Protein AF-A0A377CYA6-F1 (afdb_monomer_lite)

pLDDT: mean 85.22, std 14.68, range [36.66, 96.94]

Organism: Escherichia coli (NCBI:txid562)

Foldseek 3Di:
DPPDDFPVVVLCVVQVVVVHDLVVQEDEDDDDCNDDDDPPHDYTDGDDDDPQPDKHWDWDDDVPDIDIDIDGDPDPCVVVVPPD

InterPro domains:
  IPR022663 Dihydrodipicolinate reductase, C-terminal [PF05173] (11-76)

Sequence (84 aa):
MRRQAPHWQMGEAIAHALDKDLKDCAVYSREGHTGERVPGTIGFATVRAGDIVGEHTAMFADIGERLEITHKASSRYEHLLTAR

Structure (mmCIF, N/CA/C/O backbone):
data_AF-A0A377CYA6-F1
#
_entry.id   AF-A0A377CYA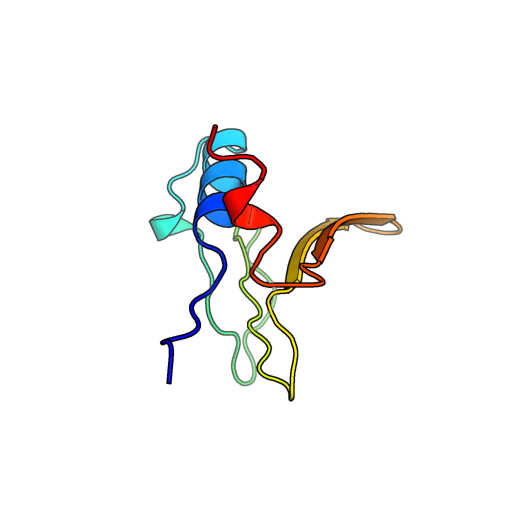6-F1
#
loop_
_atom_site.group_PDB
_atom_site.id
_atom_site.type_symbol
_atom_site.label_atom_id
_atom_site.label_alt_id
_atom_site.label_comp_id
_atom_site.label_asym_id
_atom_site.label_entity_id
_atom_site.label_seq_id
_atom_site.pdbx_PDB_ins_code
_atom_site.Cartn_x
_atom_site.Cartn_y
_atom_site.Cartn_z
_atom_site.occupancy
_atom_site.B_iso_or_equiv
_atom_site.auth_seq_id
_atom_site.auth_comp_id
_atom_site.auth_asym_id
_atom_site.auth_atom_id
_atom_site.pdbx_PDB_model_num
ATOM 1 N N . MET A 1 1 ? 6.476 -13.461 -19.643 1.00 36.66 1 MET A N 1
ATOM 2 C CA . MET A 1 1 ? 5.645 -12.420 -18.997 1.00 36.66 1 MET A CA 1
ATOM 3 C C . MET A 1 1 ? 5.591 -12.732 -17.503 1.00 36.66 1 MET A C 1
ATOM 5 O O . MET A 1 1 ? 4.989 -13.734 -17.137 1.00 36.66 1 MET A O 1
ATOM 9 N N . ARG A 1 2 ? 6.315 -12.002 -16.636 1.00 45.56 2 ARG A N 1
ATOM 10 C CA . ARG A 1 2 ? 6.193 -12.236 -15.181 1.00 45.56 2 ARG A CA 1
ATOM 11 C C . ARG A 1 2 ? 4.772 -11.847 -14.772 1.00 45.56 2 ARG A C 1
ATOM 13 O O . ARG A 1 2 ? 4.325 -10.769 -15.160 1.00 45.56 2 ARG A O 1
ATOM 20 N N . ARG A 1 3 ? 4.072 -12.711 -14.024 1.00 46.59 3 ARG A N 1
ATOM 21 C CA . ARG A 1 3 ? 2.821 -12.339 -13.350 1.00 46.59 3 ARG A CA 1
ATOM 22 C C . ARG A 1 3 ? 3.177 -11.215 -12.396 1.00 46.59 3 ARG A C 1
ATOM 24 O O . ARG A 1 3 ? 3.776 -11.450 -11.353 1.00 46.59 3 ARG A O 1
ATOM 31 N N . GLN A 1 4 ? 2.923 -9.985 -12.808 1.00 53.56 4 GLN A N 1
ATOM 32 C CA . GLN A 1 4 ? 3.093 -8.872 -11.910 1.00 53.56 4 GLN A CA 1
ATOM 33 C C . GLN A 1 4 ? 1.922 -8.971 -10.915 1.00 53.56 4 GLN A C 1
ATOM 35 O O . GLN A 1 4 ? 0.756 -8.980 -11.323 1.00 53.56 4 GLN A O 1
ATOM 40 N N . ALA A 1 5 ? 2.237 -9.088 -9.633 1.00 58.78 5 ALA A N 1
ATOM 41 C CA . ALA A 1 5 ? 1.298 -9.118 -8.518 1.00 58.78 5 ALA A CA 1
ATOM 42 C C . ALA A 1 5 ? 1.513 -7.854 -7.664 1.00 58.78 5 ALA A C 1
ATOM 44 O O . ALA A 1 5 ? 2.561 -7.213 -7.806 1.00 58.78 5 ALA A O 1
ATOM 45 N N . PRO A 1 6 ? 0.544 -7.445 -6.830 1.00 70.44 6 PRO A N 1
ATOM 46 C CA . PRO A 1 6 ? 0.780 -6.426 -5.810 1.00 70.44 6 PRO A CA 1
ATOM 47 C C . PRO A 1 6 ? 2.004 -6.776 -4.952 1.00 70.44 6 PRO A C 1
ATOM 49 O O . PRO A 1 6 ? 2.318 -7.954 -4.763 1.00 70.44 6 PRO A O 1
ATOM 52 N N . HIS A 1 7 ? 2.705 -5.761 -4.440 1.00 76.56 7 HIS A N 1
ATOM 53 C CA . HIS A 1 7 ? 3.869 -5.986 -3.588 1.00 76.56 7 HIS A CA 1
ATOM 54 C C . HIS A 1 7 ? 3.419 -6.483 -2.210 1.00 76.56 7 HIS A C 1
ATOM 56 O O . HIS A 1 7 ? 3.100 -5.711 -1.307 1.00 76.56 7 HIS A O 1
ATOM 62 N N . TRP A 1 8 ? 3.355 -7.805 -2.097 1.00 81.31 8 TRP A N 1
ATOM 63 C CA . TRP A 1 8 ? 2.749 -8.512 -0.978 1.00 81.31 8 TRP A CA 1
ATOM 64 C C . TRP A 1 8 ? 3.448 -8.226 0.355 1.00 81.31 8 TRP A C 1
ATOM 66 O O . TRP A 1 8 ? 2.773 -7.964 1.344 1.00 81.31 8 TRP A O 1
ATOM 76 N N . GLN A 1 9 ? 4.787 -8.160 0.361 1.00 88.94 9 GLN A N 1
ATOM 77 C CA . GLN A 1 9 ? 5.556 -7.970 1.597 1.00 88.94 9 GLN A CA 1
ATOM 78 C C . GLN A 1 9 ? 5.289 -6.619 2.281 1.00 88.94 9 GLN A C 1
ATOM 80 O O . GLN A 1 9 ? 5.210 -6.563 3.503 1.00 88.94 9 GLN A O 1
ATOM 85 N N . MET A 1 10 ? 5.106 -5.531 1.523 1.00 92.12 10 MET A N 1
ATOM 86 C CA . MET A 1 10 ? 4.745 -4.224 2.102 1.00 92.12 10 MET A CA 1
ATOM 87 C C . MET A 1 10 ? 3.337 -4.261 2.693 1.00 92.12 10 MET A C 1
ATOM 89 O O . MET A 1 10 ? 3.114 -3.717 3.768 1.00 92.12 10 MET A O 1
ATOM 93 N N . GLY A 1 11 ? 2.398 -4.923 2.011 1.00 91.75 11 GLY A N 1
ATOM 94 C CA . GLY A 1 11 ? 1.048 -5.119 2.529 1.00 91.75 11 GLY A CA 1
ATOM 95 C C . GLY A 1 11 ? 1.043 -5.895 3.844 1.00 91.75 11 GLY A C 1
ATOM 96 O O . GLY A 1 11 ? 0.415 -5.457 4.803 1.00 91.75 11 GLY A O 1
ATOM 97 N N . GLU A 1 12 ? 1.780 -7.007 3.909 1.00 92.94 12 GLU A N 1
ATOM 98 C CA . GLU A 1 12 ? 1.892 -7.828 5.122 1.00 92.94 12 GLU A CA 1
ATOM 99 C C . GLU A 1 12 ? 2.558 -7.061 6.261 1.00 92.94 12 GLU A C 1
ATOM 101 O O . GLU A 1 12 ? 2.066 -7.101 7.384 1.00 92.94 12 GLU A O 1
ATOM 106 N N . ALA A 1 13 ? 3.628 -6.313 5.976 1.00 94.12 13 ALA A N 1
ATOM 107 C CA . ALA A 1 13 ? 4.302 -5.498 6.980 1.00 94.12 13 ALA A CA 1
ATOM 108 C C . ALA A 1 13 ? 3.364 -4.440 7.584 1.00 94.12 13 ALA A C 1
ATOM 110 O O . ALA A 1 13 ? 3.349 -4.250 8.800 1.00 94.12 13 ALA A O 1
ATOM 111 N N . ILE A 1 14 ? 2.551 -3.780 6.751 1.00 93.75 14 ILE A N 1
ATOM 112 C CA . ILE A 1 14 ? 1.561 -2.798 7.213 1.00 93.75 14 ILE A CA 1
ATOM 113 C C . ILE A 1 14 ? 0.451 -3.482 8.019 1.00 93.75 14 ILE A C 1
ATOM 115 O O . ILE A 1 14 ? 0.096 -2.992 9.086 1.00 93.75 14 ILE A O 1
ATOM 119 N N . ALA A 1 15 ? -0.088 -4.610 7.545 1.00 94.56 15 ALA A N 1
ATOM 120 C CA . ALA A 1 15 ? -1.134 -5.347 8.255 1.00 94.56 15 ALA A CA 1
ATOM 121 C C . ALA A 1 15 ? -0.654 -5.833 9.631 1.00 94.56 15 ALA A C 1
ATOM 123 O O . ALA A 1 15 ? -1.337 -5.615 10.629 1.00 94.56 15 ALA A O 1
ATOM 124 N N . HIS A 1 16 ? 0.559 -6.384 9.696 1.00 94.81 16 HIS A N 1
ATOM 125 C CA . HIS A 1 16 ? 1.193 -6.813 10.940 1.00 94.81 16 HIS A CA 1
ATOM 126 C C . HIS A 1 16 ? 1.398 -5.645 11.915 1.00 94.81 16 HIS A C 1
ATOM 128 O O . HIS A 1 16 ? 1.107 -5.773 13.099 1.00 94.81 16 HIS A O 1
ATOM 134 N N . ALA A 1 17 ? 1.844 -4.480 11.431 1.00 93.44 17 ALA A N 1
ATOM 135 C CA . ALA A 1 17 ? 1.979 -3.282 12.266 1.00 93.44 17 ALA A CA 1
ATOM 136 C C . ALA A 1 17 ? 0.633 -2.763 12.812 1.00 93.44 17 ALA A C 1
ATOM 138 O O . ALA A 1 17 ? 0.611 -2.054 13.815 1.00 93.44 17 ALA A O 1
ATOM 139 N N . LEU A 1 18 ? -0.477 -3.112 12.157 1.00 92.19 18 LEU A N 1
ATOM 140 C CA . LEU A 1 18 ? -1.841 -2.777 12.567 1.00 92.19 18 LEU A CA 1
ATOM 141 C C . LEU A 1 18 ? -2.540 -3.907 13.342 1.00 92.19 18 LEU A C 1
ATOM 143 O O . LEU A 1 18 ? -3.736 -3.779 13.600 1.00 92.19 18 LEU A O 1
ATOM 147 N N . ASP A 1 19 ? -1.823 -4.983 13.687 1.00 94.44 19 ASP A N 1
ATOM 148 C CA . ASP A 1 19 ? -2.347 -6.184 14.356 1.00 94.44 19 ASP A CA 1
ATOM 149 C C . ASP A 1 19 ? -3.528 -6.832 13.603 1.00 94.44 19 ASP A C 1
ATOM 151 O O . ASP A 1 19 ? -4.586 -7.138 14.154 1.00 94.44 19 ASP A O 1
ATOM 155 N N . LYS A 1 20 ? -3.374 -6.979 12.281 1.00 93.25 20 LYS A N 1
ATOM 156 C CA . LYS A 1 20 ? -4.385 -7.546 11.376 1.00 93.25 20 LYS A CA 1
ATOM 157 C C . LYS A 1 20 ? -3.792 -8.613 10.466 1.00 93.25 20 LYS A C 1
ATOM 159 O O . LYS A 1 20 ? -2.637 -8.517 10.054 1.00 93.25 20 LYS A O 1
ATOM 164 N N . ASP A 1 21 ? -4.623 -9.570 10.055 1.00 93.19 21 ASP A N 1
ATOM 165 C CA . ASP A 1 21 ? -4.304 -10.431 8.914 1.00 93.19 21 ASP A CA 1
ATOM 166 C C . ASP A 1 21 ? -4.595 -9.665 7.613 1.00 93.19 21 ASP A C 1
ATOM 168 O O . ASP A 1 21 ? -5.681 -9.107 7.408 1.00 93.19 21 ASP A O 1
ATOM 172 N N . LEU A 1 22 ? -3.610 -9.625 6.713 1.00 91.75 22 LEU A N 1
ATOM 173 C CA . LEU A 1 22 ? -3.756 -8.989 5.408 1.00 91.75 22 LEU A CA 1
ATOM 174 C C . LEU A 1 22 ? -4.911 -9.603 4.605 1.00 91.75 22 LEU A C 1
ATOM 176 O O . LEU A 1 22 ? -5.591 -8.883 3.878 1.00 91.75 22 LEU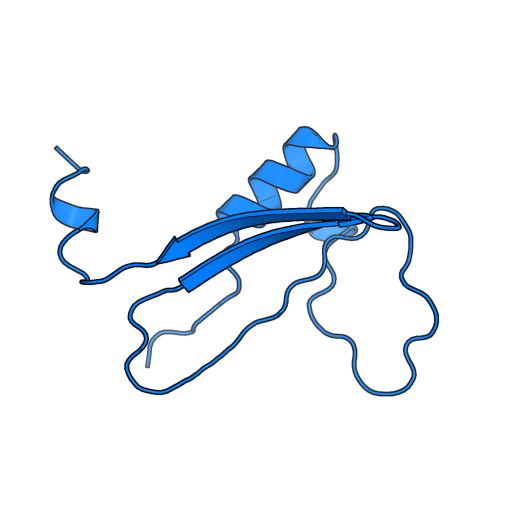 A O 1
ATOM 180 N N . LYS A 1 23 ? -5.162 -10.909 4.743 1.00 91.50 23 LYS A N 1
ATOM 181 C CA . LYS A 1 23 ? -6.226 -11.611 4.008 1.00 91.50 23 LYS A CA 1
ATOM 182 C C . LYS A 1 23 ? -7.616 -11.066 4.318 1.00 91.50 23 LYS A C 1
ATOM 184 O O . LYS A 1 23 ? -8.462 -11.052 3.430 1.00 91.50 23 LYS A O 1
ATOM 189 N N . ASP A 1 24 ? -7.817 -10.580 5.538 1.00 92.25 24 ASP A N 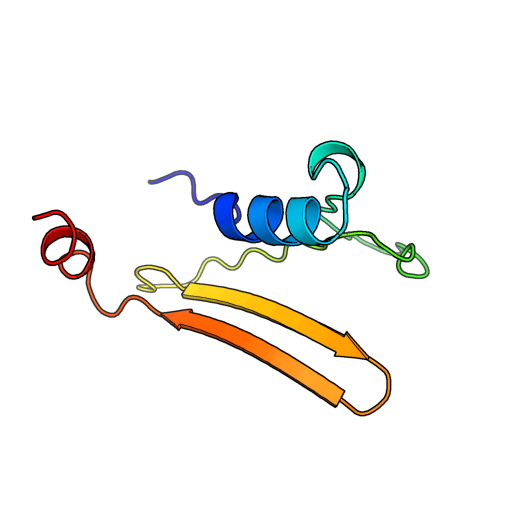1
ATOM 190 C CA . ASP A 1 24 ? -9.119 -10.114 6.013 1.00 92.25 24 ASP A CA 1
ATOM 191 C C . ASP A 1 24 ? -9.372 -8.640 5.676 1.00 92.25 24 ASP A C 1
ATOM 193 O O . ASP A 1 24 ? -10.517 -8.192 5.632 1.00 92.25 24 ASP A O 1
ATOM 197 N N . CYS A 1 25 ? -8.310 -7.866 5.431 1.00 92.50 25 CYS A N 1
ATOM 198 C CA . CYS A 1 25 ? -8.404 -6.419 5.234 1.00 92.50 25 CYS A CA 1
ATOM 199 C C . CYS A 1 25 ? -7.957 -5.928 3.849 1.00 92.50 25 CYS A C 1
ATOM 201 O O . CYS A 1 25 ? -8.141 -4.745 3.542 1.00 92.50 25 CYS A O 1
ATOM 203 N N . ALA A 1 26 ? -7.388 -6.790 3.004 1.00 92.94 26 ALA A N 1
ATOM 204 C CA . ALA A 1 26 ? -6.928 -6.420 1.671 1.00 92.94 26 ALA A CA 1
ATOM 205 C C . ALA A 1 26 ? -8.084 -6.213 0.679 1.00 92.94 26 ALA A C 1
ATOM 207 O O . ALA A 1 26 ? -8.973 -7.049 0.529 1.00 92.94 26 ALA A O 1
ATOM 208 N N . VAL A 1 27 ? -8.022 -5.115 -0.075 1.00 94.06 27 VAL A N 1
ATOM 209 C CA . VAL A 1 27 ? -8.952 -4.802 -1.166 1.00 94.06 27 VAL A CA 1
ATOM 210 C C . VAL A 1 27 ? -8.158 -4.654 -2.461 1.00 94.06 27 VAL A C 1
ATOM 212 O O . VAL A 1 27 ? -7.413 -3.690 -2.633 1.00 94.06 27 VAL A O 1
ATOM 215 N N . TYR A 1 28 ? -8.311 -5.613 -3.377 1.00 91.25 28 TYR A N 1
ATOM 216 C CA . TYR A 1 28 ? -7.514 -5.684 -4.614 1.00 91.25 28 TYR A CA 1
ATOM 217 C C . TYR A 1 28 ? -8.129 -4.968 -5.818 1.00 91.25 28 TYR A C 1
ATOM 219 O O . TYR A 1 28 ? -7.437 -4.717 -6.801 1.00 91.25 28 TYR A O 1
ATOM 227 N N . SER A 1 29 ? -9.426 -4.674 -5.769 1.00 88.75 29 SER A N 1
ATOM 228 C CA . SER A 1 29 ? -10.126 -3.955 -6.829 1.00 88.75 29 SER A CA 1
ATOM 229 C C . SER A 1 29 ? -11.272 -3.146 -6.241 1.00 88.75 29 SER A C 1
ATOM 231 O O . SER A 1 29 ? -11.899 -3.551 -5.261 1.00 88.75 29 SER A O 1
ATOM 233 N N . ARG A 1 30 ? -11.543 -1.997 -6.856 1.00 88.00 30 ARG A N 1
ATOM 234 C CA . ARG A 1 30 ? -12.736 -1.186 -6.620 1.00 88.00 30 ARG A CA 1
ATOM 235 C C . ARG A 1 30 ? -13.299 -0.781 -7.978 1.00 88.00 30 ARG A C 1
ATOM 237 O O . ARG A 1 30 ? -12.860 0.209 -8.554 1.00 88.00 30 ARG A O 1
ATOM 244 N N . GLU A 1 31 ? -14.228 -1.574 -8.496 1.00 87.56 31 GLU A N 1
ATOM 245 C CA . GLU A 1 31 ? -14.825 -1.380 -9.821 1.00 87.56 31 GLU A CA 1
ATOM 246 C C . GLU A 1 31 ? -16.254 -0.828 -9.707 1.00 87.56 31 GLU A C 1
ATOM 248 O O . GLU A 1 31 ? -17.034 -1.274 -8.867 1.00 87.56 31 GLU A O 1
ATOM 253 N N . GLY A 1 32 ? -16.600 0.155 -10.543 1.00 86.50 32 GLY A N 1
ATOM 254 C CA . GLY A 1 32 ? -17.922 0.788 -10.541 1.00 86.50 32 GLY A CA 1
ATOM 255 C C . GLY A 1 32 ? -18.223 1.598 -9.270 1.00 86.50 32 GLY A C 1
ATOM 256 O O . GLY A 1 32 ? -17.347 2.256 -8.702 1.00 86.50 32 GLY A O 1
ATOM 257 N N . HIS A 1 33 ? -19.482 1.574 -8.820 1.00 78.75 33 HIS A N 1
ATOM 258 C CA . HIS A 1 33 ? -19.932 2.286 -7.620 1.00 78.75 33 HIS A CA 1
ATOM 259 C C . HIS A 1 33 ? -19.695 1.449 -6.357 1.00 78.75 33 HIS A C 1
ATOM 261 O O . HIS A 1 33 ? -20.548 0.678 -5.933 1.00 78.75 33 HIS A O 1
ATOM 267 N N . THR A 1 34 ? -18.527 1.627 -5.739 1.00 87.62 34 THR A N 1
ATOM 268 C CA . THR A 1 34 ? -18.106 0.864 -4.546 1.00 87.62 34 THR A CA 1
ATOM 269 C C . THR A 1 34 ? -18.484 1.499 -3.207 1.00 87.62 34 THR A C 1
ATOM 271 O O . THR A 1 34 ? -18.209 0.916 -2.161 1.00 87.62 34 THR A O 1
ATOM 274 N N . GLY A 1 35 ? -19.103 2.682 -3.220 1.00 90.94 35 GLY A N 1
ATOM 275 C CA . GLY A 1 35 ? -19.435 3.428 -2.006 1.00 90.94 35 GLY A CA 1
ATOM 276 C C . GLY A 1 35 ? -18.199 3.945 -1.262 1.00 90.94 35 GLY A C 1
ATOM 277 O O . GLY A 1 35 ? -17.118 4.087 -1.839 1.00 90.94 35 GLY A O 1
ATOM 278 N N . GLU A 1 36 ? -18.367 4.242 0.025 1.00 92.25 36 GLU A N 1
ATOM 279 C CA . GLU A 1 36 ? -17.293 4.719 0.898 1.00 92.25 36 GLU A CA 1
ATOM 280 C C . GLU A 1 36 ? -16.213 3.641 1.123 1.00 92.25 36 GLU A C 1
ATOM 282 O O . GLU A 1 36 ? -16.423 2.440 0.918 1.00 92.25 36 GLU A O 1
ATOM 287 N N . ARG A 1 37 ? -14.997 4.054 1.494 1.00 93.31 37 ARG A N 1
ATOM 288 C CA . ARG A 1 37 ? -13.934 3.113 1.864 1.00 93.31 37 ARG A CA 1
ATOM 289 C C . ARG A 1 37 ? -14.184 2.605 3.283 1.00 93.31 37 ARG A C 1
ATOM 291 O O . ARG A 1 37 ? -14.271 3.398 4.210 1.00 93.31 37 ARG A O 1
ATOM 298 N N . VAL A 1 38 ? -14.211 1.283 3.459 1.00 92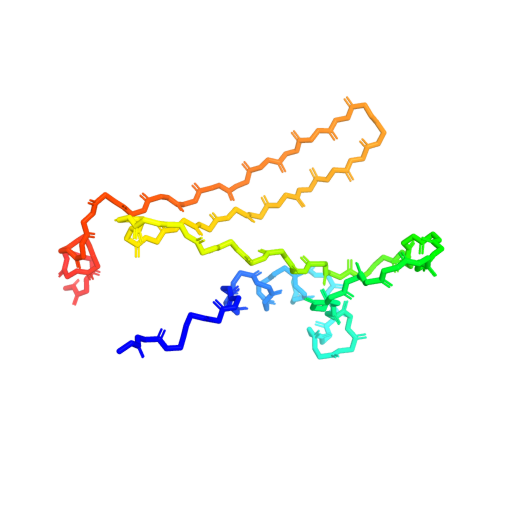.06 38 VAL A N 1
ATOM 299 C CA . VAL A 1 38 ? -14.323 0.671 4.790 1.00 92.06 38 VAL A CA 1
ATOM 300 C C . VAL A 1 38 ? -13.064 1.000 5.611 1.00 92.06 38 VAL A C 1
ATOM 302 O O . VAL A 1 38 ? -11.953 0.696 5.147 1.00 92.06 38 VAL A O 1
ATOM 305 N N . PRO A 1 39 ? -13.197 1.607 6.806 1.00 91.25 39 PRO A N 1
ATOM 306 C CA . PRO A 1 39 ? -12.061 1.934 7.657 1.00 91.25 39 PRO A CA 1
ATOM 307 C C . PRO A 1 39 ? -11.199 0.713 7.972 1.00 91.25 39 PRO A C 1
ATOM 309 O O . PRO A 1 39 ? -11.693 -0.388 8.206 1.00 91.25 39 PRO A O 1
ATOM 312 N N . GLY A 1 40 ? -9.882 0.907 7.975 1.00 89.69 40 GLY A N 1
ATOM 313 C CA . GLY A 1 40 ? -8.939 -0.154 8.314 1.00 89.69 40 GLY A CA 1
ATOM 314 C C . GLY A 1 40 ? -8.707 -1.210 7.228 1.00 89.69 40 GLY A C 1
ATOM 315 O O . GLY A 1 40 ? -8.005 -2.177 7.515 1.00 89.69 40 GLY A O 1
ATOM 316 N N . THR A 1 41 ? -9.250 -1.028 6.019 1.00 94.00 41 THR A N 1
ATOM 317 C CA . THR A 1 41 ? -8.889 -1.826 4.834 1.00 94.00 41 THR A CA 1
ATOM 318 C C . THR A 1 41 ? -7.602 -1.325 4.180 1.00 94.00 41 THR A C 1
ATOM 320 O O . THR A 1 41 ? -7.334 -0.119 4.157 1.00 94.00 41 THR A O 1
ATOM 323 N N . ILE A 1 42 ? -6.824 -2.235 3.595 1.00 94.44 42 ILE A N 1
ATOM 324 C CA . ILE A 1 42 ? -5.593 -1.939 2.852 1.00 94.44 42 ILE A CA 1
ATOM 325 C C . ILE A 1 42 ? -5.882 -2.099 1.358 1.00 94.44 42 ILE A C 1
ATOM 327 O O . ILE A 1 42 ? -6.130 -3.200 0.869 1.00 94.44 42 ILE A O 1
ATOM 331 N N . GLY A 1 43 ? -5.881 -0.984 0.628 1.00 94.00 43 GLY A N 1
ATOM 332 C CA . GLY A 1 43 ? -6.136 -0.979 -0.810 1.00 94.00 43 GLY A CA 1
ATOM 333 C C . GLY A 1 43 ? -4.878 -1.281 -1.617 1.00 94.00 43 GLY A C 1
ATOM 334 O O . GLY A 1 43 ? -3.823 -0.706 -1.358 1.00 94.00 43 GLY A O 1
ATOM 335 N N . PHE A 1 44 ? -5.005 -2.125 -2.637 1.00 94.12 44 PHE A N 1
ATOM 336 C CA . PHE A 1 44 ? -3.955 -2.364 -3.620 1.00 94.12 44 PHE A CA 1
ATOM 337 C C . PHE A 1 44 ? -4.337 -1.750 -4.961 1.00 94.12 44 PHE A C 1
ATOM 339 O O . PHE A 1 44 ? -5.352 -2.099 -5.556 1.00 94.12 44 PHE A O 1
ATOM 346 N N . ALA A 1 45 ? -3.474 -0.872 -5.463 1.00 92.31 45 ALA A N 1
ATOM 347 C CA . ALA A 1 45 ? -3.540 -0.358 -6.821 1.00 92.31 45 ALA A CA 1
ATOM 348 C C . ALA A 1 45 ? -2.305 -0.834 -7.576 1.00 92.31 45 ALA A C 1
ATOM 350 O O . ALA A 1 45 ? -1.177 -0.748 -7.094 1.00 92.31 45 ALA A O 1
ATOM 351 N N . THR A 1 46 ? -2.530 -1.400 -8.753 1.00 90.88 46 THR A N 1
ATOM 352 C CA . THR A 1 46 ? -1.513 -2.157 -9.463 1.00 90.88 46 THR A CA 1
ATOM 353 C C . THR A 1 46 ? -1.397 -1.629 -10.885 1.00 90.88 46 THR A C 1
ATOM 355 O O . THR A 1 46 ? -2.292 -1.829 -11.700 1.00 90.88 46 THR A O 1
ATOM 358 N N . VAL A 1 47 ? -0.286 -0.953 -11.183 1.00 89.81 47 VAL A N 1
ATOM 359 C CA . VAL A 1 47 ? -0.051 -0.310 -12.484 1.00 89.81 47 VAL A CA 1
ATOM 360 C C . VAL A 1 47 ? 0.866 -1.165 -13.354 1.00 89.81 47 VAL A C 1
ATOM 362 O O . VAL A 1 47 ? 1.818 -1.783 -12.871 1.00 89.81 47 VAL A O 1
ATOM 365 N N . ARG A 1 48 ? 0.568 -1.212 -14.655 1.00 88.94 48 ARG A N 1
ATOM 366 C CA . ARG A 1 48 ? 1.368 -1.876 -15.690 1.00 88.94 48 ARG A CA 1
ATOM 367 C C . ARG A 1 48 ? 1.682 -0.861 -16.773 1.00 88.94 48 ARG A C 1
ATOM 369 O O . ARG A 1 48 ? 0.774 -0.438 -17.478 1.00 88.94 48 ARG A O 1
ATOM 376 N N . ALA A 1 49 ? 2.946 -0.475 -16.900 1.00 88.25 49 ALA A N 1
ATOM 377 C CA . ALA A 1 49 ? 3.352 0.501 -17.899 1.00 88.25 49 ALA A CA 1
ATOM 378 C C . ALA A 1 49 ? 4.773 0.225 -18.400 1.00 88.25 49 ALA A C 1
ATOM 380 O O . ALA A 1 49 ? 5.688 0.043 -17.598 1.00 88.25 49 ALA A O 1
ATOM 381 N N . GLY A 1 50 ? 4.915 0.210 -19.729 1.00 89.12 50 GLY A N 1
ATOM 382 C CA . GLY A 1 50 ? 6.181 0.293 -20.458 1.00 89.12 50 GLY A CA 1
ATOM 383 C C . GLY A 1 50 ? 7.335 -0.542 -19.901 1.00 89.12 50 GLY A C 1
ATOM 384 O O . GLY A 1 50 ? 7.246 -1.763 -19.761 1.00 89.12 50 GLY A O 1
ATOM 385 N N . ASP A 1 51 ? 8.429 0.158 -19.637 1.00 88.62 51 ASP A N 1
ATOM 386 C CA . ASP A 1 51 ? 9.750 -0.327 -19.250 1.00 88.62 51 ASP A CA 1
ATOM 387 C C . ASP A 1 51 ? 10.021 -0.239 -17.738 1.00 88.62 51 ASP A C 1
ATOM 389 O O . ASP A 1 51 ? 11.144 -0.491 -17.296 1.00 88.62 51 ASP A O 1
ATOM 393 N N . ILE A 1 52 ? 8.997 0.051 -16.924 1.00 88.75 52 ILE A N 1
ATOM 394 C CA . ILE A 1 52 ? 9.127 0.130 -15.465 1.00 88.75 52 ILE A CA 1
ATOM 395 C C . ILE A 1 52 ? 9.648 -1.207 -14.917 1.00 88.75 52 ILE A C 1
ATOM 397 O O . ILE A 1 52 ? 8.988 -2.249 -14.999 1.00 88.75 52 ILE A O 1
ATOM 401 N N . VAL A 1 53 ? 10.844 -1.173 -14.320 1.00 89.44 53 VAL A N 1
ATOM 402 C CA . VAL A 1 53 ? 11.511 -2.359 -13.759 1.00 89.44 53 VAL A CA 1
ATOM 403 C C . VAL A 1 53 ? 10.773 -2.870 -12.519 1.00 89.44 53 VAL A C 1
ATOM 405 O O . VAL A 1 53 ? 10.548 -4.079 -12.394 1.00 89.44 53 VAL A O 1
ATOM 408 N N . GLY A 1 54 ? 10.390 -1.945 -11.636 1.00 89.19 54 GLY A N 1
ATOM 409 C CA . GLY A 1 54 ? 9.597 -2.175 -10.433 1.00 89.19 54 GLY A CA 1
ATOM 410 C C . GLY A 1 54 ? 9.455 -0.889 -9.618 1.00 89.19 54 GLY A C 1
ATOM 411 O O . GLY A 1 54 ? 10.454 -0.296 -9.221 1.00 89.19 54 GLY A O 1
ATOM 412 N N . GLU A 1 55 ? 8.217 -0.469 -9.367 1.00 90.88 55 GLU A N 1
ATOM 413 C CA . GLU A 1 55 ? 7.890 0.655 -8.486 1.00 90.88 55 GLU A CA 1
ATOM 414 C C . GLU A 1 55 ? 6.844 0.202 -7.466 1.00 90.88 55 GLU A C 1
ATOM 416 O O . GLU A 1 55 ? 5.850 -0.447 -7.814 1.00 90.88 55 GLU A O 1
ATOM 421 N N . HIS A 1 56 ? 7.099 0.510 -6.196 1.00 92.75 56 HIS A N 1
ATOM 422 C CA . HIS A 1 56 ? 6.236 0.167 -5.076 1.00 92.75 56 HIS A CA 1
ATOM 423 C C . HIS A 1 56 ? 6.097 1.376 -4.159 1.00 92.75 56 HIS A C 1
ATOM 425 O O . HIS A 1 56 ? 7.093 1.868 -3.632 1.00 92.75 56 HIS A O 1
ATOM 431 N N . THR A 1 57 ? 4.864 1.825 -3.950 1.00 94.25 57 THR A N 1
ATOM 432 C CA . THR A 1 57 ? 4.549 2.940 -3.056 1.00 94.25 57 THR A CA 1
ATOM 433 C C . THR A 1 57 ? 3.523 2.482 -2.034 1.00 94.25 57 THR A C 1
ATOM 435 O O . THR A 1 57 ? 2.443 2.022 -2.402 1.00 94.25 57 THR A O 1
ATOM 438 N N . ALA A 1 58 ? 3.854 2.627 -0.753 1.00 95.25 58 ALA A N 1
ATOM 439 C CA . ALA A 1 58 ? 2.881 2.606 0.328 1.00 95.25 58 ALA A CA 1
ATOM 440 C C . ALA A 1 58 ? 2.471 4.046 0.637 1.00 95.25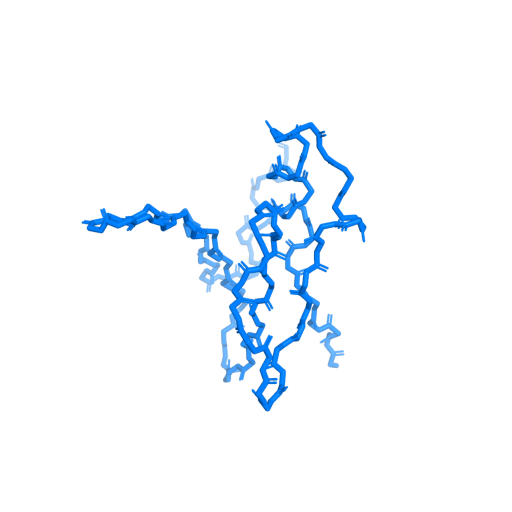 58 ALA A C 1
ATOM 442 O O . ALA A 1 58 ? 3.324 4.902 0.867 1.00 95.25 58 ALA A O 1
ATOM 443 N N . MET A 1 59 ? 1.167 4.303 0.627 1.00 95.38 59 MET A N 1
ATOM 444 C CA . MET A 1 59 ? 0.597 5.626 0.851 1.00 95.38 59 MET A CA 1
ATOM 445 C C . MET A 1 59 ? -0.284 5.598 2.095 1.00 95.38 59 MET A C 1
ATOM 447 O O . MET A 1 59 ? -1.226 4.809 2.181 1.00 95.38 59 MET A O 1
ATOM 451 N N . PHE A 1 60 ? 0.011 6.496 3.024 1.00 94.44 60 PHE A N 1
ATOM 452 C CA . PHE A 1 60 ? -0.789 6.793 4.201 1.00 94.44 60 PHE A CA 1
ATOM 453 C C . PHE A 1 60 ? -1.383 8.180 3.982 1.00 94.44 60 PHE A C 1
ATOM 455 O O . PHE A 1 60 ? -0.649 9.133 3.735 1.00 94.44 60 PHE A O 1
ATOM 462 N N . ALA A 1 61 ? -2.705 8.287 3.984 1.00 94.25 61 ALA A N 1
ATOM 463 C CA . ALA A 1 61 ? -3.396 9.531 3.680 1.00 94.25 61 ALA A CA 1
ATOM 464 C C . ALA A 1 61 ? -4.503 9.760 4.701 1.00 94.25 61 ALA A C 1
ATOM 466 O O . ALA A 1 61 ? -5.261 8.832 4.996 1.00 94.25 61 ALA A O 1
ATOM 467 N N . ASP A 1 62 ? -4.584 10.993 5.184 1.00 93.06 62 ASP A N 1
ATOM 468 C CA . ASP A 1 62 ? -5.638 11.485 6.062 1.00 93.06 62 ASP A CA 1
ATOM 469 C C . ASP A 1 62 ? -6.044 12.905 5.622 1.00 93.06 62 ASP A C 1
ATOM 471 O O . ASP A 1 62 ? -5.542 13.445 4.629 1.00 93.06 62 ASP A O 1
ATOM 475 N N . ILE A 1 63 ? -7.002 13.514 6.312 1.00 94.38 63 ILE A N 1
ATOM 476 C CA . ILE A 1 63 ? -7.516 14.842 5.991 1.00 94.38 63 ILE A CA 1
ATOM 477 C C . ILE A 1 63 ? -6.380 15.868 6.063 1.00 94.38 63 ILE A C 1
ATOM 479 O O . ILE A 1 63 ? -5.893 16.221 7.132 1.00 94.38 63 ILE A O 1
ATOM 483 N N . GLY A 1 64 ? -6.004 16.396 4.898 1.00 95.50 64 GLY A N 1
ATOM 484 C CA . GLY A 1 64 ? -5.013 17.464 4.781 1.00 95.50 64 GLY A CA 1
ATOM 485 C C . GLY A 1 64 ? -3.559 16.995 4.732 1.00 95.50 64 GLY A C 1
ATOM 486 O O . GLY A 1 64 ? -2.685 17.834 4.525 1.00 95.50 64 GLY A O 1
ATOM 487 N N . GLU A 1 65 ? -3.283 15.692 4.840 1.00 94.56 65 GLU A N 1
ATOM 488 C CA . GLU A 1 65 ? -1.914 15.181 4.786 1.00 94.56 65 GLU A CA 1
ATOM 489 C C . GLU A 1 65 ? -1.772 13.836 4.075 1.00 94.56 65 GLU A C 1
ATOM 491 O O . GLU A 1 65 ? -2.699 13.033 3.944 1.00 94.56 65 GLU A O 1
ATOM 496 N N . ARG A 1 66 ? -0.556 13.599 3.581 1.00 96.62 66 ARG A N 1
ATOM 497 C CA . ARG A 1 66 ? -0.197 12.364 2.899 1.00 96.62 66 ARG A CA 1
ATOM 498 C C . ARG A 1 66 ? 1.281 12.055 3.090 1.00 96.62 66 ARG A C 1
ATOM 500 O O . ARG A 1 66 ? 2.134 12.860 2.724 1.00 96.62 66 ARG A O 1
ATOM 507 N N . LEU A 1 67 ? 1.561 10.858 3.592 1.00 95.62 67 LEU A N 1
ATOM 508 C CA . LEU A 1 67 ? 2.891 10.276 3.706 1.00 95.62 67 LEU A CA 1
ATOM 509 C C . LEU A 1 67 ? 3.038 9.136 2.695 1.00 95.62 67 LEU A C 1
ATOM 511 O O . LEU A 1 67 ? 2.209 8.227 2.635 1.00 95.62 67 LEU A O 1
ATOM 515 N N . GLU A 1 68 ? 4.118 9.159 1.921 1.00 96.94 68 GLU A N 1
ATOM 516 C CA . GLU A 1 68 ? 4.423 8.128 0.931 1.00 96.94 68 GLU A CA 1
ATOM 517 C C . GLU A 1 68 ? 5.802 7.528 1.183 1.00 96.94 68 GLU A C 1
ATOM 519 O O . GLU A 1 68 ? 6.797 8.241 1.297 1.00 96.94 68 GLU A O 1
ATOM 524 N N . ILE A 1 69 ? 5.864 6.199 1.215 1.00 94.56 69 ILE A N 1
ATOM 525 C CA . ILE A 1 69 ? 7.112 5.439 1.232 1.00 94.56 69 ILE A CA 1
ATOM 526 C C . ILE A 1 69 ? 7.224 4.748 -0.117 1.00 94.56 69 ILE A C 1
ATOM 528 O O . ILE A 1 69 ? 6.431 3.861 -0.434 1.00 94.56 69 ILE A O 1
ATOM 532 N N . THR A 1 70 ? 8.204 5.169 -0.912 1.00 94.44 70 THR A N 1
ATOM 533 C CA . THR A 1 70 ? 8.345 4.736 -2.302 1.00 94.44 70 THR A CA 1
ATOM 534 C C . THR A 1 70 ? 9.700 4.088 -2.543 1.00 94.44 70 THR A C 1
ATOM 536 O O . THR A 1 70 ? 10.741 4.671 -2.254 1.00 94.44 70 THR A O 1
ATOM 539 N N . HIS A 1 71 ? 9.678 2.900 -3.139 1.00 91.06 71 HIS A N 1
ATOM 540 C CA . HIS A 1 71 ? 10.844 2.215 -3.675 1.00 91.06 71 HIS A CA 1
ATOM 541 C C . HIS A 1 71 ? 10.740 2.146 -5.202 1.00 91.06 71 HIS A C 1
ATOM 543 O O . HIS A 1 71 ? 9.770 1.607 -5.743 1.00 91.06 71 HIS A O 1
ATOM 549 N N . LYS A 1 72 ? 11.751 2.681 -5.895 1.00 91.81 72 LYS A N 1
ATOM 550 C CA . LYS A 1 72 ? 11.868 2.659 -7.360 1.00 91.81 72 LYS A CA 1
ATOM 551 C C . LYS A 1 72 ? 13.148 1.941 -7.746 1.00 91.81 72 LYS A C 1
ATOM 553 O O . LYS A 1 72 ? 14.235 2.430 -7.457 1.00 91.81 72 LYS A O 1
ATOM 558 N N . ALA A 1 73 ? 13.012 0.800 -8.409 1.00 90.00 73 ALA A N 1
ATOM 559 C CA . ALA A 1 73 ? 14.153 0.085 -8.953 1.00 90.00 73 ALA A CA 1
ATOM 560 C C . ALA A 1 73 ? 14.562 0.715 -10.289 1.00 90.00 73 ALA A C 1
ATOM 562 O O . ALA A 1 73 ? 13.755 0.788 -11.219 1.00 90.00 73 ALA A O 1
ATOM 563 N N . SER A 1 74 ? 15.823 1.132 -10.391 1.00 86.62 74 SER A N 1
ATOM 564 C CA . SER A 1 74 ? 16.403 1.649 -11.637 1.00 86.62 74 SER A CA 1
ATOM 565 C C . SER A 1 74 ? 16.910 0.520 -12.542 1.00 86.62 74 SER A C 1
ATOM 567 O O . SER A 1 74 ? 16.929 0.633 -13.767 1.00 86.62 74 SER A O 1
ATOM 569 N N . SER A 1 75 ? 17.293 -0.606 -11.935 1.00 85.12 75 SER A N 1
ATOM 570 C CA . SER A 1 75 ? 17.854 -1.768 -12.612 1.00 85.12 75 SER A CA 1
ATOM 571 C C . SER A 1 75 ? 17.547 -3.052 -11.845 1.00 85.12 75 SER A C 1
ATOM 573 O O . SER A 1 75 ? 17.376 -3.059 -10.629 1.00 85.12 75 SER A O 1
ATOM 575 N N . ARG A 1 76 ? 17.535 -4.188 -12.551 1.00 79.88 76 ARG A N 1
ATOM 576 C CA . ARG A 1 76 ? 17.404 -5.519 -11.926 1.00 79.88 76 ARG A CA 1
ATOM 577 C C . ARG A 1 76 ? 18.661 -5.945 -11.164 1.00 79.88 76 ARG A C 1
ATOM 579 O O . ARG A 1 76 ? 18.608 -6.917 -10.418 1.00 79.88 76 ARG A O 1
ATOM 586 N N . TYR A 1 77 ? 19.780 -5.253 -11.382 1.00 77.25 77 TYR A N 1
ATOM 587 C CA . TYR A 1 77 ? 21.069 -5.581 -10.773 1.00 77.25 77 TYR A CA 1
ATOM 588 C C . TYR A 1 77 ? 21.154 -5.163 -9.301 1.00 77.25 77 TYR A C 1
ATOM 590 O O . TYR A 1 77 ? 21.907 -5.749 -8.532 1.00 77.25 77 TYR A O 1
ATOM 598 N N . GLU A 1 78 ? 20.348 -4.182 -8.896 1.00 60.97 78 GLU A N 1
ATOM 599 C CA . GLU A 1 78 ? 20.359 -3.593 -7.553 1.00 60.97 78 GLU A CA 1
ATOM 600 C C . GLU A 1 78 ? 20.093 -4.646 -6.460 1.00 60.97 78 GLU A C 1
ATOM 602 O O . GLU A 1 78 ? 20.765 -4.670 -5.431 1.00 60.97 78 GLU A O 1
ATOM 607 N N . HIS A 1 79 ? 19.207 -5.609 -6.739 1.00 60.69 79 HIS A N 1
ATOM 608 C CA . HIS A 1 79 ? 18.894 -6.720 -5.832 1.00 60.69 79 HIS A CA 1
ATOM 609 C C . HIS A 1 79 ? 20.063 -7.700 -5.618 1.00 60.69 79 HIS A C 1
ATOM 611 O O . HIS A 1 79 ? 20.063 -8.444 -4.642 1.00 60.69 79 HIS A O 1
ATOM 617 N N . LEU A 1 80 ? 21.048 -7.743 -6.525 1.00 58.53 80 LEU A N 1
ATOM 618 C CA . LEU A 1 80 ? 22.202 -8.649 -6.427 1.00 58.53 80 LEU A CA 1
ATOM 619 C C . LEU A 1 80 ? 23.322 -8.082 -5.545 1.00 58.53 80 LEU A C 1
ATOM 621 O O . LEU A 1 80 ? 24.141 -8.846 -5.040 1.00 58.53 80 LEU A O 1
ATOM 625 N N . LEU A 1 81 ? 23.372 -6.761 -5.354 1.00 57.12 81 LEU A N 1
ATOM 626 C CA . LEU A 1 81 ? 24.423 -6.098 -4.574 1.00 57.12 81 LEU A CA 1
ATOM 627 C C . LEU A 1 81 ? 24.189 -6.188 -3.060 1.00 57.12 81 LEU A C 1
ATOM 629 O O . LEU A 1 81 ? 25.144 -6.132 -2.295 1.00 57.12 81 LEU A O 1
ATOM 633 N N . THR A 1 82 ? 22.937 -6.356 -2.635 1.00 54.91 82 THR A N 1
ATOM 634 C CA . THR A 1 82 ? 22.522 -6.440 -1.222 1.00 54.91 82 THR A CA 1
ATOM 635 C C . THR A 1 82 ? 22.366 -7.874 -0.703 1.00 54.91 82 THR A C 1
ATOM 637 O O . THR A 1 82 ? 22.135 -8.059 0.484 1.00 54.91 82 THR A O 1
ATOM 640 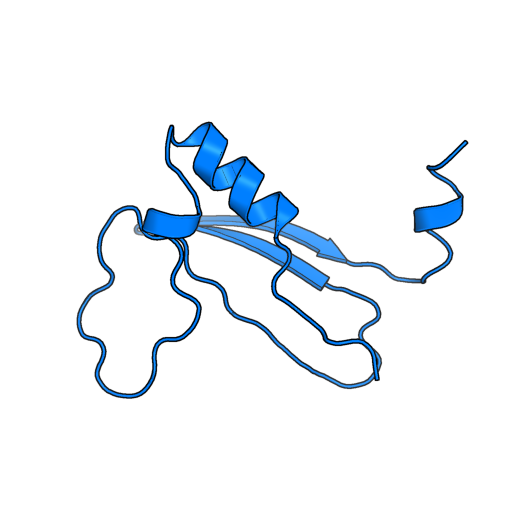N N . ALA A 1 83 ? 22.505 -8.891 -1.560 1.00 47.84 83 ALA A N 1
ATOM 641 C CA . ALA A 1 83 ? 22.364 -10.309 -1.202 1.00 47.84 83 ALA A CA 1
ATOM 642 C C . ALA A 1 83 ? 23.699 -10.999 -0.835 1.00 47.84 83 ALA A C 1
ATOM 644 O O . ALA A 1 83 ? 23.813 -12.217 -0.974 1.00 47.84 83 ALA A O 1
ATOM 645 N N . ARG A 1 84 ? 24.716 -10.227 -0.428 1.00 40.34 84 ARG A N 1
ATOM 646 C CA . ARG A 1 84 ? 26.017 -10.732 0.036 1.00 40.34 84 ARG A CA 1
ATOM 647 C C . ARG A 1 84 ? 26.137 -10.662 1.548 1.00 40.34 84 ARG A C 1
ATOM 649 O O . ARG A 1 84 ? 25.717 -9.627 2.104 1.00 40.34 84 ARG A O 1
#

Radius of gyration: 15.01 Å; chains: 1; bounding box: 46×30×35 Å

Secondary structure (DSSP, 8-state):
-------HHHHHHHHHHTT--HHHHEE----S---SPPTT-EE------TT--EEEEEEEEETTEEEEEEEEES-TTHHHHS--